Protein AF-A0AAE2YH50-F1 (afdb_monomer_lite)

Secondary structure (DSSP, 8-state):
------EEE--TT-SS-HHHHHHHHHHTT--EEEEE--TTT--GGGS-HHHHHHHHHHHHHTT-EEEEE-TT-

Radius of gyration: 12.15 Å; chains: 1; bounding box: 27×23×36 Å

Foldseek 3Di:
DPDDAAEDEDDQPDPDAPLVVLVVCLVVPHQEYEYECDPPHHPPVPDDPVVVVVSVVSNVVSNHHYHYDDVPD

Structure (mmCIF, N/CA/C/O backbone):
data_AF-A0AAE2YH50-F1
#
_entry.id   AF-A0AAE2YH50-F1
#
loop_
_atom_site.group_PDB
_atom_site.id
_atom_site.type_symbol
_atom_site.label_atom_id
_atom_site.label_alt_id
_atom_site.label_comp_id
_atom_site.label_asym_id
_atom_site.label_entity_id
_atom_site.label_seq_id
_atom_site.pdbx_PDB_ins_code
_atom_site.Cartn_x
_atom_site.Cartn_y
_atom_site.Cartn_z
_atom_site.occupancy
_atom_site.B_iso_or_equiv
_atom_site.auth_seq_id
_atom_site.auth_comp_id
_atom_site.auth_asym_id
_atom_site.auth_atom_id
_atom_site.pdbx_PDB_model_num
ATOM 1 N N . MET A 1 1 ? -10.481 -5.107 22.498 1.00 45.81 1 MET A N 1
ATOM 2 C CA . MET A 1 1 ? -11.567 -5.311 21.516 1.00 45.81 1 MET A CA 1
ATOM 3 C C . MET A 1 1 ? -10.970 -6.010 20.308 1.00 45.81 1 MET A C 1
ATOM 5 O O . MET A 1 1 ? -10.005 -5.497 19.760 1.00 45.81 1 MET A O 1
ATOM 9 N N . SER A 1 2 ? -11.462 -7.197 19.948 1.00 51.00 2 SER A N 1
ATOM 10 C CA . SER A 1 2 ? -11.109 -7.849 18.681 1.00 51.00 2 SER A CA 1
ATOM 11 C C . SER A 1 2 ? -11.853 -7.092 17.580 1.00 51.00 2 SER A C 1
ATOM 13 O O . SER A 1 2 ? -13.033 -7.328 17.348 1.00 51.00 2 SER A O 1
ATOM 15 N N . GLY A 1 3 ? -11.213 -6.062 17.022 1.00 64.19 3 GLY A N 1
ATOM 16 C CA . GLY A 1 3 ? -11.756 -5.341 15.875 1.00 64.19 3 GLY A CA 1
ATOM 17 C C . GLY A 1 3 ? -11.697 -6.249 14.654 1.00 64.19 3 GLY A C 1
ATOM 18 O O . GLY A 1 3 ? -10.624 -6.757 14.321 1.00 64.19 3 GLY A O 1
ATOM 19 N N . SER A 1 4 ? -12.840 -6.490 14.015 1.00 74.75 4 SER A N 1
ATOM 20 C CA . SER A 1 4 ? -12.896 -7.228 12.755 1.00 74.75 4 SER A CA 1
ATOM 21 C C . SER A 1 4 ? -12.003 -6.536 11.729 1.00 74.75 4 SER A C 1
ATOM 23 O O . SER A 1 4 ? -12.153 -5.343 11.477 1.00 74.75 4 SER A O 1
ATOM 25 N N . THR A 1 5 ? -11.047 -7.269 11.157 1.00 84.12 5 THR A N 1
ATOM 26 C CA . THR A 1 5 ? -10.204 -6.735 10.082 1.00 84.12 5 THR A CA 1
ATOM 27 C C . THR A 1 5 ? -11.039 -6.657 8.813 1.00 84.12 5 THR A C 1
ATOM 29 O O . THR A 1 5 ? -11.467 -7.686 8.294 1.00 84.12 5 THR A O 1
ATOM 32 N N . VAL A 1 6 ? -11.271 -5.440 8.325 1.00 91.38 6 VAL A N 1
ATOM 33 C CA . VAL A 1 6 ? -11.876 -5.195 7.011 1.00 91.38 6 VAL A CA 1
ATOM 34 C C . VAL A 1 6 ? -10.745 -4.901 6.034 1.00 91.38 6 VAL A C 1
ATOM 36 O O . VAL A 1 6 ? -9.973 -3.957 6.240 1.00 91.38 6 VAL A O 1
ATOM 39 N N . GLY A 1 7 ? -10.612 -5.760 5.023 1.00 92.50 7 GLY A N 1
ATOM 40 C CA . GLY A 1 7 ? -9.569 -5.684 4.007 1.00 92.50 7 GLY A CA 1
ATOM 41 C C . GLY A 1 7 ? -10.114 -5.324 2.628 1.00 92.50 7 GLY A C 1
ATOM 42 O O . GLY A 1 7 ? -11.260 -5.641 2.314 1.00 92.50 7 GLY A O 1
ATOM 43 N N . ALA A 1 8 ? -9.279 -4.690 1.811 1.00 92.88 8 ALA A N 1
ATOM 44 C CA . ALA A 1 8 ? -9.528 -4.442 0.393 1.00 92.88 8 ALA A CA 1
ATOM 45 C C . ALA A 1 8 ? -8.287 -4.801 -0.430 1.00 92.88 8 ALA A C 1
ATOM 47 O O . ALA A 1 8 ? -7.169 -4.725 0.073 1.00 92.88 8 ALA A O 1
ATOM 48 N N . ALA A 1 9 ? -8.481 -5.156 -1.698 1.00 91.88 9 ALA A N 1
ATOM 49 C CA . ALA A 1 9 ? -7.396 -5.341 -2.654 1.00 91.88 9 ALA A CA 1
ATOM 50 C C . ALA A 1 9 ? -7.382 -4.184 -3.656 1.00 91.88 9 ALA A C 1
ATOM 52 O O . ALA A 1 9 ? -8.442 -3.707 -4.070 1.00 91.88 9 ALA A O 1
ATOM 53 N N . THR A 1 10 ? -6.195 -3.742 -4.067 1.00 90.94 10 THR A N 1
ATOM 54 C CA . THR A 1 10 ? -6.075 -2.713 -5.099 1.00 90.94 10 THR A CA 1
ATOM 55 C C . THR A 1 10 ? -6.564 -3.241 -6.451 1.00 90.94 10 THR A C 1
ATOM 57 O O . THR A 1 10 ? -6.444 -4.428 -6.776 1.00 90.94 10 THR A O 1
ATOM 60 N N . PHE A 1 11 ? -7.135 -2.351 -7.260 1.00 83.69 11 PHE A N 1
ATOM 61 C CA . PHE A 1 11 ? -7.590 -2.662 -8.611 1.00 83.69 11 PHE A CA 1
ATOM 62 C C . PHE A 1 11 ? -6.601 -2.091 -9.631 1.00 83.69 11 PHE A C 1
ATOM 64 O O . PHE A 1 11 ? -6.342 -0.893 -9.635 1.00 83.69 11 PHE A O 1
ATOM 71 N N . VAL A 1 12 ? -6.051 -2.946 -10.500 1.00 71.00 12 VAL A N 1
ATOM 72 C CA . VAL A 1 12 ? -4.993 -2.580 -11.468 1.00 71.00 12 VAL A CA 1
ATOM 73 C C . VAL A 1 12 ? -5.461 -1.527 -12.484 1.00 71.00 12 VAL A C 1
ATOM 75 O O . VAL A 1 12 ? -4.642 -0.782 -13.006 1.00 71.00 12 VAL A O 1
ATOM 78 N N . GLY A 1 13 ? -6.772 -1.436 -12.737 1.00 72.19 13 GLY A N 1
ATOM 79 C CA . GLY A 1 13 ? -7.378 -0.438 -13.625 1.00 72.19 13 GLY A CA 1
ATOM 80 C C . GLY A 1 13 ? -7.922 0.806 -12.918 1.00 72.19 13 GLY A C 1
ATOM 81 O O . GLY A 1 13 ? -8.781 1.473 -13.483 1.00 72.19 13 GLY A O 1
ATOM 82 N N . PHE A 1 14 ? -7.525 1.074 -11.670 1.00 77.19 14 PHE A N 1
ATOM 83 C CA . PHE A 1 14 ? -7.900 2.313 -10.989 1.00 77.19 14 PHE A CA 1
ATOM 84 C C . PHE A 1 14 ? -7.116 3.487 -11.586 1.00 77.19 14 PHE A C 1
ATOM 86 O O . PHE A 1 14 ? -5.886 3.462 -11.597 1.00 77.19 14 PHE A O 1
ATOM 93 N N . ASP A 1 15 ? -7.828 4.514 -12.051 1.00 75.31 15 ASP A N 1
ATOM 94 C CA . ASP A 1 15 ? -7.225 5.768 -12.506 1.00 75.31 15 ASP A CA 1
ATOM 95 C C . ASP A 1 15 ? -6.818 6.607 -11.288 1.00 75.31 15 ASP A C 1
ATOM 97 O O . ASP A 1 15 ? -7.579 7.433 -10.785 1.00 75.31 15 ASP A O 1
ATOM 101 N N . GLY A 1 16 ? -5.608 6.349 -10.791 1.00 81.25 16 GLY A N 1
ATOM 102 C CA . GLY A 1 16 ? -4.986 7.091 -9.701 1.00 81.25 16 GLY A CA 1
ATOM 103 C C . GLY A 1 16 ? -3.696 6.444 -9.203 1.00 81.25 16 GLY A C 1
ATOM 104 O O . GLY A 1 16 ? -3.296 5.354 -9.619 1.00 81.25 16 GLY A O 1
ATOM 105 N N . SER A 1 17 ? -3.019 7.150 -8.313 1.00 88.75 17 SER A N 1
ATOM 106 C CA . SER A 1 17 ? -1.818 6.704 -7.618 1.00 88.75 17 SER A CA 1
ATOM 107 C C . SER A 1 17 ? -2.148 5.718 -6.494 1.00 88.75 17 SER A C 1
ATOM 109 O O . SER A 1 17 ? -3.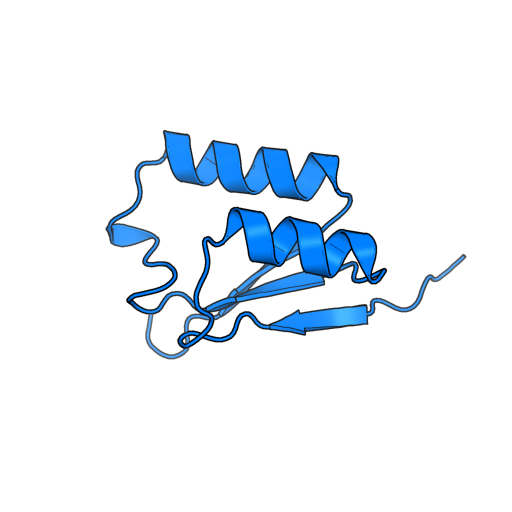258 5.677 -5.960 1.00 88.75 17 SER A O 1
ATOM 111 N N . LEU A 1 18 ? -1.156 4.923 -6.093 1.00 90.00 18 LEU A N 1
ATOM 112 C CA . LEU A 1 18 ? -1.296 4.020 -4.951 1.00 90.00 18 LEU A CA 1
ATOM 113 C C . LEU A 1 18 ? -1.592 4.804 -3.663 1.00 90.00 18 LEU A C 1
ATOM 115 O O . LEU A 1 18 ? -2.374 4.356 -2.831 1.00 90.00 18 LEU A O 1
ATOM 119 N N . GLU A 1 19 ? -0.997 5.982 -3.520 1.00 92.38 19 GLU A N 1
ATOM 120 C CA . GLU A 1 19 ? -1.187 6.901 -2.405 1.00 92.38 19 GLU A CA 1
ATOM 121 C C . GLU A 1 19 ? -2.652 7.361 -2.279 1.00 92.38 19 GLU A C 1
ATOM 123 O O . GLU A 1 19 ? -3.200 7.353 -1.176 1.00 92.38 19 GLU A O 1
ATOM 128 N N . GLU A 1 20 ? -3.313 7.681 -3.396 1.00 92.56 20 GLU A N 1
ATOM 129 C CA . GLU A 1 20 ? -4.742 8.036 -3.424 1.00 92.56 20 GLU A CA 1
ATOM 130 C C . GLU A 1 20 ? -5.634 6.855 -3.024 1.00 92.56 20 GLU A C 1
ATOM 132 O O . GLU A 1 20 ? -6.595 7.032 -2.275 1.00 92.56 20 GLU A O 1
ATOM 137 N N . ILE A 1 21 ? -5.291 5.635 -3.453 1.00 93.50 21 ILE A N 1
ATOM 138 C CA . ILE A 1 21 ? -6.016 4.423 -3.046 1.00 93.50 21 ILE A CA 1
ATOM 139 C C . ILE A 1 21 ? -5.887 4.197 -1.535 1.00 93.50 21 ILE A C 1
ATOM 141 O O . ILE A 1 21 ? -6.879 3.890 -0.874 1.00 93.50 21 ILE A O 1
ATOM 145 N N . LEU A 1 22 ? -4.683 4.345 -0.974 1.00 94.56 22 LEU A N 1
ATOM 146 C CA . LEU A 1 22 ? -4.460 4.184 0.465 1.00 94.56 22 LEU A CA 1
ATOM 147 C C . LEU A 1 22 ? -5.260 5.214 1.270 1.00 94.56 22 LEU A C 1
ATOM 149 O O . LEU A 1 22 ? -5.938 4.832 2.222 1.00 94.56 22 LEU A O 1
ATOM 153 N N . ALA A 1 23 ? -5.243 6.482 0.854 1.00 94.69 23 ALA A N 1
ATOM 154 C CA . ALA A 1 23 ? -6.038 7.528 1.490 1.00 94.69 23 ALA A CA 1
ATOM 155 C C . ALA A 1 23 ? -7.541 7.198 1.449 1.00 94.69 23 ALA A C 1
ATOM 157 O O . ALA A 1 23 ? -8.193 7.180 2.492 1.00 94.69 23 ALA A O 1
ATOM 158 N N . PHE A 1 24 ? -8.065 6.826 0.276 1.00 93.56 24 PHE A N 1
ATOM 159 C CA . PHE A 1 24 ? -9.466 6.433 0.113 1.00 93.56 24 PHE A CA 1
ATOM 160 C C . PHE A 1 24 ? -9.852 5.263 1.032 1.00 93.56 24 PHE A C 1
ATOM 162 O O . PHE A 1 24 ? -10.891 5.299 1.693 1.00 93.56 24 PHE A O 1
ATOM 169 N N . LEU A 1 25 ? -9.026 4.217 1.106 1.00 93.94 25 LEU A N 1
ATOM 170 C CA . LEU A 1 25 ? -9.312 3.049 1.941 1.00 93.94 25 LEU A CA 1
ATOM 171 C C . LEU A 1 25 ? -9.255 3.382 3.438 1.00 93.94 25 LEU A C 1
ATOM 173 O O . LEU A 1 25 ? -10.108 2.913 4.195 1.00 93.94 25 LEU A O 1
ATOM 177 N N . ALA A 1 26 ? -8.313 4.223 3.866 1.00 94.62 26 ALA A N 1
ATOM 178 C CA . ALA A 1 26 ? -8.253 4.698 5.246 1.00 94.62 26 ALA A CA 1
ATOM 179 C C . ALA A 1 26 ? -9.511 5.498 5.629 1.00 94.62 26 ALA A C 1
ATOM 181 O O . ALA A 1 26 ? -10.134 5.219 6.655 1.00 94.62 26 ALA A O 1
ATOM 182 N N . GLU A 1 27 ? -9.931 6.438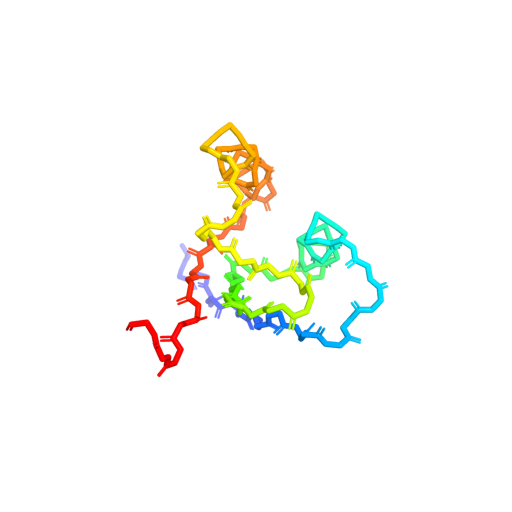 4.777 1.00 95.38 27 GLU A N 1
ATOM 183 C CA . GLU A 1 27 ? -11.130 7.265 4.984 1.00 95.38 27 GLU A CA 1
ATOM 184 C C . GLU A 1 27 ? -12.420 6.435 5.063 1.00 95.38 27 GLU A C 1
ATOM 186 O O . GLU A 1 27 ? -13.358 6.806 5.769 1.00 95.38 27 GLU A O 1
ATOM 191 N N . ASN A 1 28 ? -12.457 5.279 4.394 1.00 94.50 28 ASN A N 1
ATOM 192 C CA . ASN A 1 28 ? -13.598 4.360 4.398 1.00 94.50 28 ASN A CA 1
ATOM 193 C C . ASN A 1 28 ? -13.510 3.266 5.482 1.00 94.50 28 ASN A C 1
ATOM 195 O O . ASN A 1 28 ? -14.309 2.327 5.484 1.00 94.50 28 ASN A O 1
ATOM 199 N N . GLY A 1 29 ? -12.568 3.379 6.424 1.00 93.50 29 GLY A N 1
ATOM 200 C CA . GLY A 1 29 ? -12.486 2.502 7.595 1.00 93.50 29 GLY A CA 1
ATOM 201 C C . GLY A 1 29 ? -11.897 1.115 7.323 1.00 93.50 29 GLY A C 1
ATOM 202 O O . GLY A 1 29 ? -12.083 0.199 8.130 1.00 93.50 29 GLY A O 1
ATOM 203 N N . PHE A 1 30 ? -11.184 0.938 6.209 1.00 95.25 30 PHE A N 1
ATOM 204 C CA . PHE A 1 30 ? -10.407 -0.275 5.977 1.00 95.25 30 PHE A CA 1
ATOM 205 C C . PHE A 1 30 ? -9.164 -0.298 6.874 1.00 95.25 30 PHE A C 1
ATOM 207 O O . PHE A 1 30 ? -8.664 0.727 7.325 1.00 95.25 30 PHE A O 1
ATOM 214 N N . SER A 1 31 ? -8.663 -1.503 7.142 1.00 94.56 31 SER A N 1
ATOM 215 C CA . SER A 1 31 ? -7.529 -1.738 8.057 1.00 94.56 31 SER A CA 1
ATOM 216 C C . SER A 1 31 ? -6.417 -2.588 7.440 1.00 94.56 31 SER A C 1
ATOM 218 O O . SER A 1 31 ? -5.314 -2.669 7.984 1.00 94.56 31 SER A O 1
ATOM 220 N N . LEU A 1 32 ? -6.696 -3.219 6.298 1.00 95.19 32 LEU A N 1
ATOM 221 C CA . LEU A 1 32 ? -5.761 -4.019 5.519 1.00 95.19 32 LEU A CA 1
ATOM 222 C C . LEU A 1 32 ? -5.931 -3.687 4.035 1.00 95.19 32 LEU A C 1
ATOM 224 O O . LEU A 1 32 ? -7.050 -3.688 3.524 1.00 95.19 32 LEU A O 1
ATOM 228 N N . VAL A 1 33 ? -4.819 -3.455 3.346 1.00 95.12 33 VAL A N 1
ATOM 229 C CA . VAL A 1 33 ? -4.773 -3.244 1.900 1.00 95.12 33 VAL A CA 1
ATOM 230 C C . VAL A 1 33 ? -3.856 -4.278 1.269 1.00 95.12 33 VAL A C 1
ATOM 232 O O . VAL A 1 33 ? -2.675 -4.367 1.601 1.00 95.12 33 VAL A O 1
ATOM 235 N N . GLU A 1 34 ? -4.401 -5.055 0.345 1.00 94.12 34 GLU A N 1
ATOM 236 C CA . GLU A 1 34 ? -3.659 -5.993 -0.481 1.00 94.12 34 GLU A CA 1
ATOM 237 C C . GLU A 1 34 ? -3.255 -5.305 -1.793 1.00 94.12 34 GLU A C 1
ATOM 239 O O . GLU A 1 34 ? -4.096 -4.985 -2.632 1.00 94.12 34 GLU A O 1
ATOM 244 N N . ILE A 1 35 ? -1.965 -5.028 -1.966 1.00 92.25 35 ILE A N 1
ATOM 245 C CA . ILE A 1 35 ? -1.427 -4.329 -3.135 1.00 92.25 35 ILE A CA 1
ATOM 246 C C . ILE A 1 35 ? -1.107 -5.352 -4.220 1.00 92.25 35 ILE A C 1
ATOM 248 O O . ILE A 1 35 ? -0.206 -6.173 -4.050 1.00 92.25 35 ILE A O 1
ATOM 252 N N . LYS A 1 36 ? -1.800 -5.271 -5.356 1.00 90.06 36 LYS A N 1
ATOM 253 C CA . LYS A 1 36 ? -1.452 -6.032 -6.560 1.00 90.06 36 LYS A CA 1
ATOM 254 C C . LYS A 1 36 ? -0.141 -5.538 -7.157 1.00 90.06 36 LYS A C 1
ATOM 256 O O . LYS A 1 36 ? -0.029 -4.376 -7.545 1.00 90.06 36 LYS A O 1
ATOM 261 N N . CYS A 1 37 ? 0.831 -6.439 -7.238 1.00 88.12 37 CYS A N 1
ATOM 262 C CA . CYS A 1 37 ? 2.167 -6.190 -7.774 1.00 88.12 37 CYS A CA 1
ATOM 263 C C . CYS A 1 37 ? 2.202 -6.298 -9.310 1.00 88.12 37 CYS A C 1
ATOM 265 O O . CYS A 1 37 ? 3.013 -7.037 -9.868 1.00 88.12 37 CYS A O 1
ATOM 267 N N . GLU A 1 38 ? 1.304 -5.587 -9.989 1.00 84.31 38 GLU A N 1
ATOM 268 C CA . GLU A 1 38 ? 1.137 -5.614 -11.442 1.00 84.31 38 GLU A CA 1
ATOM 269 C C . GLU A 1 38 ? 1.131 -4.192 -12.027 1.00 84.31 38 GLU A C 1
ATOM 271 O O . GLU A 1 38 ? 0.691 -3.229 -11.394 1.00 84.31 38 GLU A O 1
ATOM 276 N N . GLU A 1 39 ? 1.633 -4.051 -13.256 1.00 78.38 39 GLU A N 1
ATOM 277 C CA . GLU A 1 39 ? 1.571 -2.786 -13.997 1.00 78.38 39 GLU A CA 1
ATOM 278 C C . GLU A 1 39 ? 0.159 -2.536 -14.555 1.00 78.38 39 GLU A C 1
ATOM 280 O O . GLU A 1 39 ? -0.536 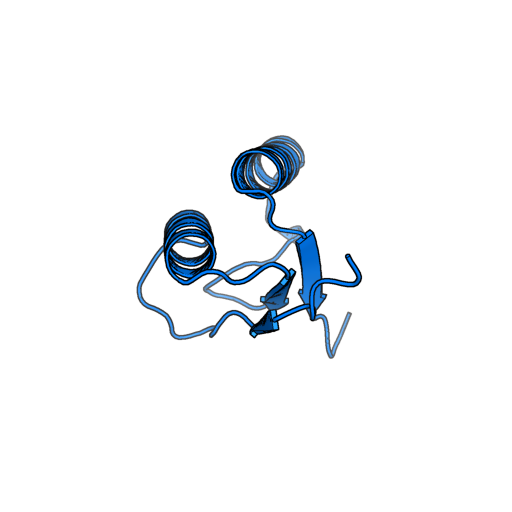-3.492 -14.897 1.00 78.38 39 GLU A O 1
ATOM 285 N N . PRO A 1 40 ? -0.269 -1.265 -14.682 1.00 76.88 40 PRO A N 1
ATOM 286 C CA . PRO A 1 40 ? 0.507 -0.036 -14.465 1.00 76.88 40 PRO A CA 1
ATOM 287 C C . PRO A 1 40 ? 0.576 0.424 -13.003 1.00 76.88 40 PRO A C 1
ATOM 289 O O . PRO A 1 40 ? 1.338 1.338 -12.696 1.00 76.88 40 PRO A O 1
ATOM 292 N N . LEU A 1 41 ? -0.194 -0.199 -12.110 1.00 82.00 41 LEU A N 1
ATOM 293 C CA . LEU A 1 41 ? -0.399 0.299 -10.755 1.00 82.00 41 LEU A CA 1
ATOM 294 C C . LEU A 1 41 ? 0.880 0.268 -9.907 1.00 82.00 41 LEU A C 1
ATOM 296 O O . LEU A 1 41 ? 1.297 1.290 -9.359 1.00 82.00 41 LEU A O 1
ATOM 300 N N . PHE A 1 42 ? 1.490 -0.908 -9.754 1.00 86.56 42 PHE A N 1
ATOM 301 C CA . PHE A 1 42 ? 2.625 -1.072 -8.854 1.00 86.56 42 PHE A CA 1
ATOM 302 C C . PHE A 1 42 ? 3.460 -2.299 -9.212 1.00 86.56 42 PHE A C 1
ATOM 304 O O . PHE A 1 42 ? 2.995 -3.425 -9.119 1.00 86.56 42 PHE A O 1
ATOM 311 N N . ASN A 1 43 ? 4.735 -2.100 -9.542 1.00 87.50 43 ASN A N 1
ATOM 312 C CA . ASN A 1 43 ? 5.694 -3.191 -9.699 1.00 87.50 43 ASN A CA 1
ATOM 313 C C . ASN A 1 43 ? 6.859 -2.995 -8.716 1.00 87.50 43 ASN A C 1
ATOM 315 O O . ASN A 1 43 ? 7.707 -2.132 -8.961 1.00 87.50 43 ASN A O 1
ATOM 319 N N . PRO A 1 44 ? 6.956 -3.785 -7.628 1.00 84.31 44 PRO A N 1
ATOM 320 C CA . PRO A 1 44 ? 7.980 -3.580 -6.606 1.00 84.31 44 PRO A CA 1
ATOM 321 C C . PRO A 1 44 ? 9.410 -3.721 -7.148 1.00 84.31 44 PRO A C 1
ATOM 323 O O . PRO A 1 44 ? 10.310 -3.065 -6.632 1.00 84.31 44 PRO A O 1
ATOM 326 N N . ALA A 1 45 ? 9.632 -4.499 -8.216 1.00 86.19 45 ALA A N 1
ATOM 327 C CA . ALA A 1 45 ? 10.951 -4.661 -8.835 1.00 86.19 45 ALA A CA 1
ATOM 328 C C . ALA A 1 45 ? 11.420 -3.416 -9.613 1.00 86.19 45 ALA A C 1
ATOM 330 O O . ALA A 1 45 ? 12.611 -3.265 -9.878 1.00 86.19 45 ALA A O 1
ATOM 331 N N . LYS A 1 46 ? 10.495 -2.519 -9.979 1.00 87.94 46 LYS A N 1
ATOM 332 C CA . LYS A 1 46 ? 10.776 -1.272 -10.712 1.00 87.94 46 LYS A CA 1
ATOM 333 C C . LYS A 1 46 ? 10.712 -0.026 -9.821 1.00 87.94 46 LYS A C 1
ATOM 335 O O . LYS A 1 46 ? 10.915 1.088 -10.298 1.00 87.94 46 LYS A O 1
ATOM 340 N N . VAL A 1 47 ? 10.424 -0.197 -8.532 1.00 86.69 47 VAL A N 1
ATOM 341 C CA . VAL A 1 47 ? 10.272 0.891 -7.562 1.00 86.69 47 VAL A CA 1
ATOM 342 C C . VAL A 1 47 ? 11.510 0.960 -6.667 1.00 86.69 47 VAL A C 1
ATOM 344 O O . VAL A 1 47 ? 12.016 -0.052 -6.193 1.00 86.69 47 VAL A O 1
ATOM 347 N N . SER A 1 48 ? 12.021 2.169 -6.419 1.00 90.50 48 SER A N 1
ATOM 348 C CA . SER A 1 48 ? 13.195 2.349 -5.558 1.00 90.50 48 SER A CA 1
ATOM 349 C C . SER A 1 48 ? 12.886 2.006 -4.097 1.00 90.50 48 SER A C 1
ATOM 351 O O . SER A 1 48 ? 11.781 2.237 -3.604 1.00 90.50 48 SER A O 1
ATOM 353 N N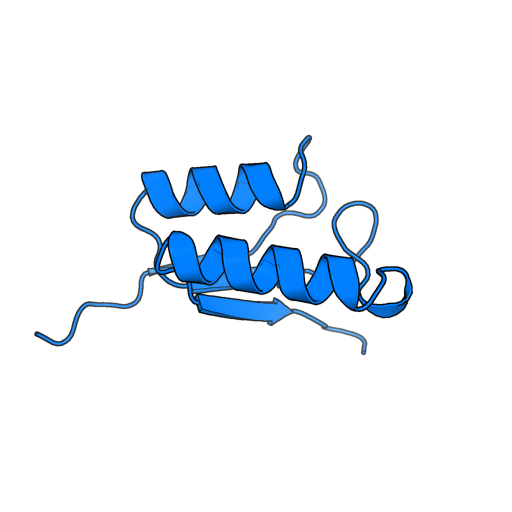 . GLY A 1 49 ? 13.894 1.546 -3.349 1.00 90.81 49 GLY A N 1
ATOM 354 C CA . GLY A 1 49 ? 13.738 1.262 -1.916 1.00 90.81 49 GLY A CA 1
ATOM 355 C C . GLY A 1 49 ? 13.304 2.478 -1.083 1.00 90.81 49 GLY A C 1
ATOM 356 O O . GLY A 1 49 ? 12.627 2.319 -0.072 1.00 90.81 49 GLY A O 1
ATOM 357 N N . VAL A 1 50 ? 13.641 3.698 -1.519 1.00 93.06 50 VAL A N 1
ATOM 358 C CA . VAL A 1 50 ? 13.160 4.941 -0.891 1.00 93.06 50 VAL A CA 1
ATOM 359 C C . VAL A 1 50 ? 11.650 5.085 -1.070 1.00 93.06 50 VAL A C 1
ATOM 361 O O . VAL A 1 50 ? 10.951 5.346 -0.096 1.00 93.06 50 VAL A O 1
ATOM 364 N N . LYS A 1 51 ? 11.133 4.851 -2.283 1.00 89.56 51 LYS A N 1
ATOM 365 C CA . LYS A 1 51 ? 9.693 4.920 -2.552 1.00 89.56 51 LYS A CA 1
ATOM 366 C C . LYS A 1 51 ? 8.924 3.807 -1.830 1.00 89.56 51 LYS A C 1
ATOM 368 O O . LYS A 1 51 ? 7.870 4.079 -1.270 1.00 89.56 51 LYS A O 1
ATOM 373 N N . LEU A 1 52 ? 9.476 2.591 -1.753 1.00 90.56 52 LEU A N 1
ATOM 374 C CA . LEU A 1 52 ? 8.883 1.499 -0.964 1.00 90.56 52 LEU A CA 1
ATOM 375 C C . LEU A 1 52 ? 8.755 1.856 0.524 1.00 90.56 52 LEU A C 1
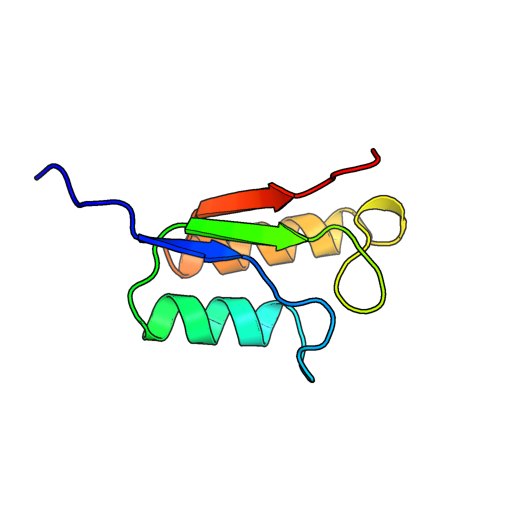ATOM 377 O O . LEU A 1 52 ? 7.715 1.597 1.128 1.00 90.56 52 LEU A O 1
ATOM 381 N N . ARG A 1 53 ? 9.791 2.474 1.110 1.00 93.25 53 ARG A N 1
ATOM 382 C CA . ARG A 1 53 ? 9.727 2.975 2.492 1.00 93.25 53 ARG A CA 1
ATOM 383 C C . ARG A 1 53 ? 8.669 4.063 2.653 1.00 93.25 53 ARG A C 1
ATOM 385 O O . ARG A 1 53 ? 7.883 3.969 3.583 1.00 93.25 53 ARG A O 1
ATOM 392 N N . GLY A 1 54 ? 8.588 5.009 1.717 1.00 94.38 54 GLY A N 1
ATOM 393 C CA . GLY A 1 54 ? 7.571 6.063 1.748 1.00 94.38 54 GLY A CA 1
ATOM 394 C C . GLY A 1 54 ? 6.136 5.525 1.712 1.00 94.38 54 GLY A C 1
ATOM 395 O O . GLY A 1 54 ? 5.305 5.953 2.504 1.00 94.38 54 GLY A O 1
ATOM 396 N N . ILE A 1 55 ? 5.852 4.530 0.863 1.00 92.50 55 ILE A N 1
ATOM 397 C CA . ILE A 1 55 ? 4.532 3.871 0.804 1.00 92.50 55 ILE A CA 1
ATOM 398 C C . ILE A 1 55 ? 4.192 3.204 2.143 1.00 92.50 55 ILE A C 1
ATOM 400 O O . ILE A 1 55 ? 3.064 3.298 2.626 1.00 92.50 55 ILE A O 1
ATOM 404 N N . ARG A 1 56 ? 5.175 2.538 2.757 1.00 94.06 56 ARG A N 1
ATOM 405 C CA . ARG A 1 56 ? 5.005 1.899 4.063 1.00 94.06 56 ARG A CA 1
ATOM 406 C C . ARG A 1 56 ? 4.730 2.923 5.165 1.00 94.06 56 ARG A C 1
ATOM 408 O O . ARG A 1 56 ? 3.783 2.740 5.920 1.00 94.06 56 ARG A O 1
ATOM 415 N N . GLU A 1 57 ? 5.541 3.973 5.255 1.00 96.75 57 GLU A N 1
ATOM 416 C CA . GLU A 1 57 ? 5.388 5.042 6.252 1.00 96.75 57 GLU A CA 1
ATOM 417 C C . GLU A 1 57 ? 4.029 5.744 6.109 1.00 96.75 57 GLU A C 1
ATOM 419 O O . GLU A 1 57 ? 3.353 6.000 7.107 1.00 96.75 57 GLU A O 1
ATOM 424 N N . LEU A 1 58 ? 3.582 5.977 4.870 1.00 96.00 58 LEU A N 1
ATOM 425 C CA . LEU A 1 58 ? 2.262 6.530 4.579 1.00 96.00 58 LEU A CA 1
ATOM 426 C C . LEU A 1 58 ? 1.141 5.623 5.103 1.00 96.00 58 LEU A C 1
ATOM 428 O O . LEU A 1 58 ? 0.265 6.094 5.827 1.00 96.00 58 LEU A O 1
ATOM 432 N N . ALA A 1 59 ? 1.187 4.325 4.799 1.00 95.69 59 ALA A N 1
ATOM 43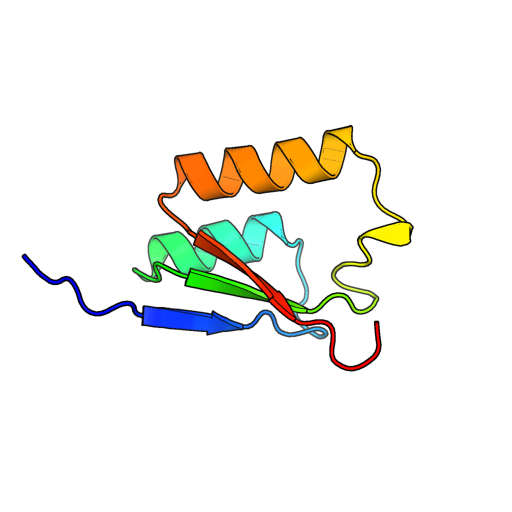3 C CA . ALA A 1 59 ? 0.189 3.375 5.285 1.00 95.69 59 ALA A CA 1
ATOM 434 C C . ALA A 1 59 ? 0.177 3.266 6.821 1.00 95.69 59 ALA A C 1
ATOM 436 O O . ALA A 1 59 ? -0.895 3.269 7.427 1.00 95.69 59 ALA A O 1
ATOM 437 N N . GLU A 1 60 ? 1.352 3.244 7.461 1.00 95.44 60 GLU A N 1
ATOM 438 C CA . GLU A 1 60 ? 1.478 3.240 8.925 1.00 95.44 60 GLU A CA 1
ATOM 439 C C . GLU A 1 60 ? 0.852 4.502 9.546 1.00 95.44 60 GLU A C 1
ATOM 441 O O . GLU A 1 60 ? 0.115 4.396 10.529 1.00 95.44 60 GLU A O 1
ATOM 446 N N . SER A 1 61 ? 1.053 5.678 8.935 1.00 97.19 61 SER A N 1
ATOM 447 C CA . SER A 1 61 ? 0.438 6.941 9.383 1.00 97.19 61 SER A CA 1
ATOM 448 C C . SER A 1 61 ? -1.097 6.928 9.317 1.00 97.19 61 SER A C 1
ATOM 450 O O . SER A 1 61 ? -1.759 7.621 10.088 1.00 97.19 61 SER A O 1
ATOM 452 N N . MET A 1 62 ? -1.662 6.092 8.441 1.00 96.56 62 MET A N 1
ATOM 453 C CA . MET A 1 62 ? -3.101 5.905 8.237 1.00 96.56 62 MET A CA 1
ATOM 454 C C . MET A 1 62 ? -3.665 4.700 9.006 1.00 96.56 62 MET A C 1
ATOM 456 O O . MET A 1 62 ? -4.832 4.355 8.840 1.00 96.56 62 MET A O 1
ATOM 460 N N . SER A 1 63 ? -2.860 4.038 9.848 1.00 95.06 63 SER A N 1
ATOM 461 C CA . SER A 1 63 ? -3.232 2.785 10.529 1.00 95.06 63 SER A CA 1
ATOM 462 C C . SER A 1 63 ? -3.642 1.646 9.577 1.00 95.06 63 SER A C 1
ATOM 464 O O . SER A 1 63 ? -4.390 0.744 9.964 1.00 95.06 63 SER A O 1
ATOM 466 N N . LEU A 1 64 ? -3.126 1.651 8.344 1.00 96.19 64 LEU A N 1
ATOM 467 C CA . LEU A 1 64 ? -3.335 0.598 7.355 1.00 96.19 64 LEU A CA 1
ATOM 468 C C . LEU A 1 64 ? -2.223 -0.449 7.428 1.00 96.19 64 LEU A C 1
ATOM 470 O O . LEU A 1 64 ? -1.033 -0.133 7.438 1.00 96.19 64 LEU A O 1
ATOM 474 N N . LYS A 1 65 ? -2.604 -1.726 7.405 1.00 95.25 65 LYS A N 1
ATOM 475 C CA . LYS A 1 65 ? -1.674 -2.831 7.148 1.00 95.25 65 LYS A CA 1
ATOM 476 C C . LYS A 1 65 ? -1.562 -3.051 5.646 1.00 95.25 65 LYS A C 1
ATOM 478 O O . LYS A 1 65 ? -2.574 -3.031 4.954 1.00 95.25 65 LYS A O 1
ATOM 483 N N . LEU A 1 66 ? -0.357 -3.320 5.154 1.00 94.19 66 LEU A N 1
ATOM 484 C CA . LEU A 1 66 ? -0.130 -3.666 3.753 1.00 94.19 66 LEU A CA 1
ATOM 485 C C . LEU A 1 66 ? 0.181 -5.158 3.612 1.00 94.19 66 LEU A C 1
ATOM 487 O O . LEU A 1 66 ? 0.976 -5.707 4.375 1.00 94.19 66 LEU A O 1
ATOM 491 N N . ALA A 1 67 ? -0.417 -5.789 2.610 1.00 92.44 67 ALA A N 1
ATOM 492 C CA . ALA A 1 67 ? -0.049 -7.105 2.103 1.00 92.44 67 ALA A CA 1
ATOM 493 C C . ALA A 1 67 ? 0.277 -6.987 0.611 1.00 92.44 67 ALA A C 1
ATOM 495 O O . ALA A 1 67 ? -0.231 -6.096 -0.066 1.00 92.44 67 ALA A O 1
ATOM 496 N N . LEU A 1 68 ? 1.132 -7.868 0.095 1.00 89.81 68 LEU A N 1
ATOM 497 C CA . LEU A 1 68 ? 1.450 -7.914 -1.331 1.00 89.81 68 LEU A CA 1
ATOM 498 C C . LEU A 1 68 ? 0.702 -9.080 -1.974 1.00 89.81 68 LEU A C 1
ATOM 500 O O . LEU A 1 68 ? 0.831 -10.215 -1.518 1.00 89.81 68 LEU A O 1
ATOM 504 N N . HIS A 1 69 ? -0.031 -8.795 -3.046 1.00 85.38 69 HIS A N 1
ATOM 505 C CA . HIS A 1 69 ? -0.627 -9.797 -3.917 1.00 85.38 69 HIS A CA 1
ATOM 506 C C . HIS A 1 69 ? 0.280 -9.995 -5.126 1.00 85.38 69 HIS A C 1
ATOM 508 O O . HIS A 1 69 ? 0.407 -9.118 -5.985 1.00 85.38 69 HIS A O 1
ATOM 514 N N . ALA A 1 70 ? 0.920 -11.156 -5.176 1.00 77.06 70 ALA A N 1
ATOM 515 C CA . ALA A 1 70 ? 1.864 -11.524 -6.215 1.00 77.06 70 ALA A CA 1
ATOM 516 C C . ALA A 1 70 ? 1.527 -12.935 -6.725 1.00 77.06 70 ALA A C 1
ATOM 518 O O . ALA A 1 70 ? 2.114 -13.908 -6.262 1.00 77.06 70 ALA A O 1
ATOM 519 N N . PRO A 1 71 ? 0.563 -13.076 -7.650 1.00 64.38 71 PRO A N 1
ATOM 520 C CA . PRO A 1 71 ? 0.073 -14.385 -8.079 1.00 64.38 71 PRO A CA 1
ATOM 521 C C . PRO A 1 71 ? 1.106 -15.155 -8.920 1.00 64.38 71 PRO A C 1
ATOM 523 O O . PRO A 1 71 ? 0.955 -16.357 -9.131 1.00 64.38 71 PRO A O 1
ATOM 526 N N . HIS A 1 72 ? 2.155 -14.471 -9.392 1.00 57.78 72 HIS A N 1
ATOM 527 C CA . HIS A 1 72 ? 3.158 -14.998 -10.320 1.00 57.78 72 HIS A CA 1
ATOM 528 C C . HIS A 1 72 ? 4.608 -14.603 -9.977 1.00 57.78 72 HIS A C 1
ATOM 530 O O . HIS A 1 72 ? 5.471 -14.710 -10.849 1.00 57.78 72 HIS A O 1
ATOM 536 N N . ILE A 1 73 ? 4.877 -14.119 -8.755 1.00 51.44 73 ILE A N 1
ATOM 537 C CA . ILE A 1 73 ? 6.257 -13.925 -8.261 1.00 51.44 73 ILE A CA 1
ATOM 538 C C . ILE A 1 73 ? 6.710 -15.191 -7.538 1.00 51.44 73 ILE A C 1
ATOM 540 O O . ILE A 1 73 ? 5.892 -15.737 -6.764 1.00 51.44 73 ILE A O 1
#

Sequence (73 aa):
MSGSTVGAATFVGFDGSLEEILAFLAENGFSLVEIKCEEPLFNPAKVSGVKLRGIRELAESMSLKLALHAPHI

pLDDT: mean 86.89, std 11.39, range [45.81, 97.19]